Protein AF-A0A9P3IML8-F1 (afdb_monomer)

pLDDT: mean 72.15, std 17.54, range [41.03, 94.69]

Radius of gyration: 29.6 Å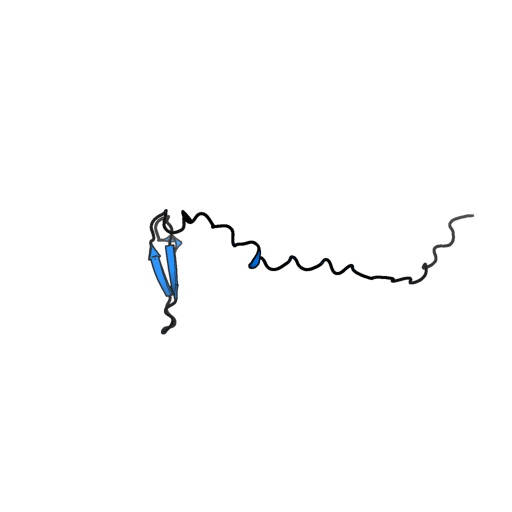; Cα contacts (8 Å, |Δi|>4): 32; chains: 1; bounding box: 78×52×48 Å

Sequence (70 aa):
MCMKLEDGKYLIVKDPNKPFLRLYEVPSDAFDNDYVEEPLPEEEQAPPPEDSGDAEPAEAAPAADSNSAA

Solvent-accessible surface area (backbone atoms only — not comparable to full-atom values): 5237 Å² total; per-residue (Å²): 112,74,90,75,52,78,95,74,44,72,48,79,45,70,48,92,90,46,103,48,75,45,81,41,82,47,61,86,63,76,78,60,70,83,65,74,78,72,78,75,58,78,87,74,56,76,74,74,81,74,83,72,74,81,84,75,86,78,88,71,82,87,81,85,83,85,75,93,81,137

Foldseek 3Di:
DVVPDDPADKDWDQDPVDRDIDIDGDHRCPPPCPPPPPPDPPVPPDPDPPPPPPPDPPPDDDDDDDDDDD

Structure (mmCIF, N/CA/C/O backbone):
data_AF-A0A9P3IML8-F1
#
_entry.id   AF-A0A9P3IML8-F1
#
loop_
_atom_site.group_PDB
_atom_site.id
_atom_site.type_symbol
_atom_site.label_atom_id
_atom_site.label_alt_id
_atom_site.label_comp_id
_atom_site.label_asym_id
_atom_site.label_entity_id
_atom_site.label_seq_id
_atom_site.pdbx_PDB_ins_code
_atom_site.Cartn_x
_atom_site.Cartn_y
_atom_site.Cartn_z
_atom_site.occupancy
_atom_site.B_iso_or_equiv
_atom_site.auth_seq_id
_atom_site.auth_comp_id
_atom_site.auth_asym_id
_atom_site.auth_atom_id
_atom_site.pdbx_PDB_model_num
ATOM 1 N N . MET A 1 1 ? -2.326 -1.542 13.577 1.00 66.88 1 MET A N 1
ATOM 2 C CA . MET A 1 1 ? -3.145 -2.075 12.467 1.00 66.88 1 MET A CA 1
ATOM 3 C C . MET A 1 1 ? -2.255 -2.818 11.487 1.00 66.88 1 MET A C 1
ATOM 5 O O . MET A 1 1 ? -2.482 -3.999 11.318 1.00 66.88 1 MET A O 1
ATOM 9 N N . CYS A 1 2 ? -1.176 -2.202 10.994 1.00 67.12 2 CYS A N 1
ATOM 10 C CA . CYS A 1 2 ? -0.207 -2.865 10.110 1.00 67.12 2 CYS A CA 1
ATOM 11 C C . CYS A 1 2 ? 0.525 -4.058 10.752 1.00 67.12 2 CYS A C 1
ATOM 13 O O . CYS A 1 2 ? 0.751 -5.047 10.086 1.00 67.12 2 CYS A O 1
ATOM 15 N N . MET A 1 3 ? 0.786 -4.030 12.065 1.00 80.12 3 MET A N 1
ATOM 16 C CA . MET A 1 3 ? 1.407 -5.163 12.784 1.00 80.12 3 MET A CA 1
ATOM 17 C C . MET A 1 3 ? 0.485 -6.382 12.987 1.00 80.12 3 MET A C 1
ATOM 19 O O . MET A 1 3 ? 0.882 -7.346 13.629 1.00 80.12 3 MET A O 1
ATOM 23 N N . LYS A 1 4 ? -0.778 -6.303 12.547 1.00 85.56 4 LYS A N 1
ATOM 24 C CA . LYS A 1 4 ? -1.736 -7.423 12.567 1.00 85.56 4 LYS A CA 1
ATOM 25 C C . LYS A 1 4 ? -2.015 -7.970 11.166 1.00 85.56 4 LYS A C 1
ATOM 27 O O . LYS A 1 4 ? -2.817 -8.887 11.043 1.00 85.56 4 LYS A O 1
ATOM 32 N N . LEU A 1 5 ? -1.446 -7.340 10.143 1.00 83.56 5 LEU A N 1
ATOM 33 C CA . LEU A 1 5 ? -1.557 -7.783 8.763 1.00 83.56 5 LEU A CA 1
ATOM 34 C C . LEU A 1 5 ? -0.430 -8.776 8.486 1.00 83.56 5 LEU A C 1
ATOM 36 O O . LEU A 1 5 ? 0.600 -8.737 9.157 1.00 83.56 5 LEU A O 1
ATOM 40 N N . GLU A 1 6 ? -0.655 -9.668 7.532 1.00 87.50 6 GLU A N 1
ATOM 41 C CA . GLU A 1 6 ? 0.339 -10.647 7.099 1.00 87.50 6 GLU A CA 1
ATOM 42 C C . GLU A 1 6 ? 1.477 -9.949 6.346 1.00 87.50 6 GLU A C 1
ATOM 44 O O . GLU A 1 6 ? 1.285 -8.876 5.762 1.00 87.50 6 GLU A O 1
ATOM 49 N N . ASP A 1 7 ? 2.671 -10.537 6.377 1.00 87.62 7 ASP A N 1
ATOM 50 C CA . ASP A 1 7 ? 3.826 -9.986 5.673 1.00 87.62 7 ASP A CA 1
ATOM 51 C C . ASP A 1 7 ? 3.581 -10.052 4.161 1.00 87.62 7 ASP A C 1
ATOM 53 O O . ASP A 1 7 ? 3.400 -11.122 3.584 1.00 87.62 7 ASP A O 1
ATOM 57 N N . GLY A 1 8 ? 3.563 -8.890 3.512 1.00 89.50 8 GLY A N 1
ATOM 58 C CA . GLY A 1 8 ? 3.197 -8.768 2.107 1.00 89.50 8 GLY A CA 1
ATOM 59 C C . GLY A 1 8 ? 3.324 -7.334 1.612 1.00 89.50 8 GLY A C 1
ATOM 60 O O . GLY A 1 8 ? 3.666 -6.420 2.371 1.00 89.50 8 GLY A O 1
ATOM 61 N N . LYS A 1 9 ? 3.065 -7.123 0.320 1.00 90.88 9 LYS A N 1
ATOM 62 C CA . LYS A 1 9 ? 3.066 -5.782 -0.266 1.00 90.88 9 LYS A CA 1
ATOM 63 C C . LYS A 1 9 ? 1.648 -5.195 -0.190 1.00 90.88 9 LYS A C 1
ATOM 65 O O . LYS A 1 9 ? 0.662 -5.869 -0.474 1.00 90.88 9 LYS A O 1
ATOM 70 N N . TYR A 1 10 ? 1.543 -3.923 0.196 1.00 93.00 10 TYR A N 1
ATOM 71 C CA . TYR A 1 10 ? 0.260 -3.232 0.364 1.00 93.00 10 TYR A CA 1
ATOM 72 C C . TYR A 1 10 ? 0.265 -1.868 -0.323 1.00 93.00 10 TYR A C 1
ATOM 74 O O . TYR A 1 10 ? 1.283 -1.179 -0.368 1.00 93.00 10 TYR A O 1
ATOM 82 N N . LEU A 1 11 ? -0.905 -1.455 -0.805 1.00 92.31 11 LEU A N 1
ATOM 83 C CA . LEU A 1 11 ? -1.138 -0.190 -1.492 1.00 92.31 11 LEU A CA 1
ATOM 84 C C . LEU A 1 11 ? -2.110 0.668 -0.679 1.00 92.31 11 LEU A C 1
ATOM 86 O O . LEU A 1 11 ? -3.200 0.222 -0.317 1.00 92.31 11 LEU A O 1
ATOM 90 N N . ILE A 1 12 ? -1.718 1.909 -0.393 1.00 93.31 12 ILE A N 1
ATOM 91 C CA . ILE A 1 12 ? -2.571 2.895 0.274 1.00 93.31 12 ILE A CA 1
ATOM 92 C C . ILE A 1 12 ? -3.041 3.895 -0.775 1.00 93.31 12 ILE A C 1
ATOM 94 O O . ILE A 1 12 ? -2.246 4.661 -1.313 1.00 93.31 12 ILE A O 1
ATOM 98 N N . VAL A 1 13 ? -4.344 3.907 -1.042 1.00 93.75 13 VAL A N 1
ATOM 99 C CA . VAL A 1 13 ? -4.964 4.828 -1.998 1.00 93.75 13 VAL A CA 1
ATOM 100 C C . VAL A 1 13 ? -5.801 5.850 -1.243 1.00 93.75 13 VAL A C 1
ATOM 102 O O . VAL A 1 13 ? -6.657 5.498 -0.427 1.00 93.75 13 VAL A O 1
ATOM 105 N N . LYS A 1 14 ? -5.562 7.128 -1.531 1.00 94.69 14 LYS A N 1
ATOM 106 C CA . LYS A 1 14 ? -6.392 8.229 -1.048 1.00 94.69 14 LYS A CA 1
ATOM 107 C C . LYS A 1 14 ? -7.583 8.415 -1.979 1.00 94.69 14 LYS A C 1
ATOM 109 O O . LYS A 1 14 ? -7.403 8.520 -3.190 1.00 94.69 14 LYS A O 1
ATOM 114 N N . ASP A 1 15 ? -8.784 8.519 -1.421 1.00 92.81 15 ASP A N 1
ATOM 115 C CA . ASP A 1 15 ? -9.933 8.953 -2.210 1.00 92.81 15 ASP A CA 1
ATOM 116 C C . ASP A 1 15 ? -9.807 10.459 -2.533 1.00 92.81 15 ASP A C 1
ATOM 118 O O . ASP A 1 15 ? -9.538 11.273 -1.643 1.00 92.81 15 ASP A O 1
ATOM 122 N N . PRO A 1 16 ? -9.948 10.867 -3.804 1.00 94.31 16 PRO A N 1
ATOM 123 C CA . PRO A 1 16 ? -9.817 12.270 -4.186 1.00 94.31 16 PRO A CA 1
ATOM 124 C C . PRO A 1 16 ? -11.001 13.132 -3.723 1.00 94.31 16 PRO A C 1
ATOM 126 O O . PRO A 1 16 ? -10.831 14.327 -3.496 1.00 94.31 16 PRO A O 1
ATOM 129 N N . ASN A 1 17 ? -12.184 12.540 -3.548 1.00 93.19 17 ASN A N 1
ATOM 130 C CA . ASN A 1 17 ? -13.416 13.239 -3.183 1.00 93.19 17 ASN A CA 1
ATOM 131 C C . ASN A 1 17 ? -13.673 13.232 -1.672 1.00 93.19 17 ASN A C 1
ATOM 133 O O . ASN A 1 17 ? -14.436 14.058 -1.169 1.00 93.19 17 ASN A O 1
ATOM 137 N N . LYS A 1 18 ? -13.085 12.282 -0.937 1.00 93.31 18 LYS A N 1
ATOM 138 C CA . LYS A 1 18 ? -13.320 12.098 0.499 1.00 93.31 18 LYS A CA 1
ATOM 139 C C . LYS A 1 18 ? -12.003 11.950 1.265 1.00 93.31 18 LYS A C 1
ATOM 141 O O . LYS A 1 18 ? -11.085 11.304 0.776 1.00 93.31 18 LYS A O 1
ATOM 146 N N . PRO A 1 19 ? -11.900 12.447 2.510 1.00 91.69 19 PRO A N 1
ATOM 147 C CA . PRO A 1 19 ? -10.696 12.309 3.328 1.00 91.69 19 PRO A CA 1
ATOM 148 C C . PRO A 1 19 ? -10.597 10.910 3.967 1.00 91.69 19 PRO A C 1
ATOM 150 O O . PRO A 1 19 ? -10.439 10.787 5.178 1.00 91.69 19 PRO A O 1
ATOM 153 N N . PHE A 1 20 ? -10.726 9.844 3.172 1.00 91.75 20 PHE A N 1
ATOM 154 C CA . PHE A 1 20 ? -10.474 8.476 3.621 1.00 91.75 20 PHE A CA 1
ATOM 155 C C . PHE A 1 20 ? -9.328 7.849 2.830 1.00 91.75 20 PHE A C 1
ATOM 157 O O . PHE A 1 20 ? -9.110 8.142 1.652 1.00 91.75 20 PHE A O 1
ATOM 164 N N . LEU A 1 21 ? -8.601 6.966 3.507 1.00 92.88 21 LEU A N 1
ATOM 165 C CA . LEU A 1 21 ? -7.547 6.145 2.930 1.00 92.88 21 LEU A CA 1
ATOM 166 C C . LEU A 1 21 ? -8.041 4.704 2.855 1.00 92.88 21 LEU A C 1
ATOM 168 O O . LEU A 1 21 ? -8.728 4.232 3.765 1.00 92.88 21 LEU A O 1
ATOM 172 N N . ARG A 1 22 ? -7.690 4.003 1.781 1.00 90.94 22 ARG A N 1
ATOM 173 C CA . ARG A 1 22 ? -8.000 2.586 1.609 1.00 90.94 22 ARG A CA 1
ATOM 174 C C . ARG A 1 22 ? -6.719 1.790 1.432 1.00 90.94 22 ARG A C 1
ATOM 176 O O . ARG A 1 22 ? -5.863 2.177 0.646 1.00 90.94 22 ARG A O 1
ATOM 183 N N . LEU A 1 23 ? -6.619 0.695 2.177 1.00 92.25 23 LEU A N 1
ATOM 184 C CA . LEU A 1 23 ? -5.521 -0.257 2.103 1.00 92.25 23 LEU A CA 1
ATOM 185 C C . LEU A 1 23 ? -5.950 -1.446 1.237 1.00 92.25 23 LEU A C 1
ATOM 187 O O . LEU A 1 23 ? -7.021 -2.009 1.471 1.00 92.25 23 LEU A O 1
ATOM 191 N N . TYR A 1 24 ? -5.112 -1.826 0.281 1.00 92.00 24 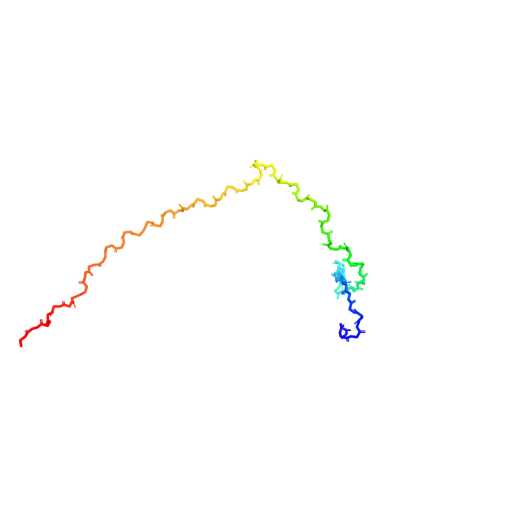TYR A N 1
ATOM 192 C CA . TYR A 1 24 ? -5.257 -3.035 -0.522 1.00 92.00 24 TYR A CA 1
ATOM 193 C C . TYR A 1 24 ? -4.018 -3.904 -0.355 1.00 92.00 24 TYR A C 1
ATOM 195 O O . TYR A 1 24 ? -2.903 -3.387 -0.341 1.00 92.00 24 TYR A O 1
ATOM 203 N N . GLU A 1 25 ? -4.214 -5.207 -0.235 1.00 92.00 25 GLU A N 1
ATOM 204 C CA . GLU A 1 25 ? -3.140 -6.174 -0.426 1.00 92.00 25 GLU A CA 1
ATOM 205 C C . GLU A 1 25 ? -2.899 -6.329 -1.924 1.00 92.00 25 GLU A C 1
ATOM 207 O O . GLU A 1 25 ? -3.853 -6.355 -2.710 1.00 92.00 25 GLU A O 1
ATOM 212 N N . VAL A 1 26 ? -1.636 -6.381 -2.323 1.00 92.19 26 VAL A N 1
ATOM 213 C CA . VAL A 1 26 ? -1.264 -6.598 -3.716 1.00 92.19 26 VAL A CA 1
ATOM 214 C C . VAL A 1 26 ? -0.252 -7.734 -3.821 1.00 92.19 26 VAL A C 1
ATOM 216 O O . VAL A 1 26 ? 0.514 -7.964 -2.881 1.00 92.19 26 VAL A O 1
ATOM 219 N N . PRO A 1 27 ? -0.237 -8.446 -4.957 1.00 91.88 27 PRO A N 1
ATOM 220 C CA . PRO A 1 27 ? 0.753 -9.477 -5.233 1.00 91.88 27 PRO A CA 1
ATOM 221 C C . PRO A 1 27 ? 2.205 -9.011 -5.043 1.00 91.88 27 PRO A C 1
ATOM 223 O O . PRO A 1 27 ? 2.525 -7.823 -5.144 1.00 91.88 27 PRO A O 1
ATOM 226 N N . SER A 1 28 ? 3.112 -9.959 -4.794 1.00 87.31 28 SER A N 1
ATOM 227 C CA . SER A 1 28 ? 4.537 -9.668 -4.596 1.00 87.31 28 SER A CA 1
ATOM 228 C C . SER A 1 28 ? 5.215 -9.071 -5.830 1.00 87.31 28 SER A C 1
ATOM 230 O O . SER A 1 28 ? 6.187 -8.344 -5.670 1.00 87.31 28 SER A O 1
ATOM 232 N N . ASP A 1 29 ? 4.687 -9.322 -7.023 1.00 86.31 29 ASP A N 1
ATOM 233 C CA . ASP A 1 29 ? 5.152 -8.802 -8.314 1.00 86.31 29 ASP A CA 1
ATOM 234 C C . ASP A 1 29 ? 4.540 -7.436 -8.682 1.00 86.31 29 ASP A C 1
ATOM 236 O O . ASP A 1 29 ? 4.971 -6.799 -9.633 1.00 86.31 29 ASP A O 1
ATOM 240 N N . ALA A 1 30 ? 3.587 -6.910 -7.901 1.00 84.69 30 ALA A N 1
ATOM 241 C CA . ALA A 1 30 ? 2.834 -5.695 -8.251 1.00 84.69 30 ALA A CA 1
ATOM 242 C C . ALA A 1 30 ? 3.667 -4.401 -8.361 1.00 84.69 30 ALA A C 1
ATOM 244 O O . ALA A 1 30 ? 3.166 -3.384 -8.838 1.00 84.69 30 ALA A O 1
ATOM 245 N N . PHE A 1 31 ? 4.909 -4.417 -7.882 1.00 82.19 31 PHE A N 1
ATOM 246 C CA . PHE A 1 31 ? 5.839 -3.283 -7.939 1.00 82.19 31 PHE A CA 1
ATOM 247 C C . PHE A 1 31 ? 7.108 -3.614 -8.717 1.00 82.19 31 PHE A C 1
ATOM 249 O O . PHE A 1 31 ? 8.023 -2.790 -8.775 1.00 82.19 31 PHE A O 1
ATOM 256 N N . ASP A 1 32 ? 7.198 -4.830 -9.245 1.00 84.31 32 ASP A N 1
ATOM 257 C CA . ASP A 1 32 ? 8.364 -5.248 -9.988 1.00 84.31 32 ASP A CA 1
ATOM 258 C C . ASP A 1 32 ? 8.232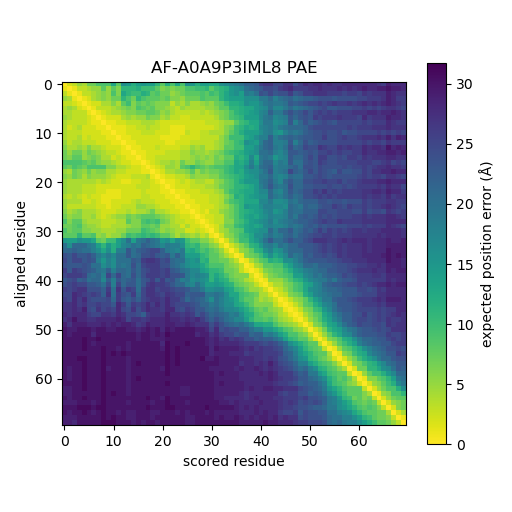 -4.599 -11.372 1.00 84.31 32 ASP A C 1
ATOM 260 O O . ASP A 1 32 ? 7.282 -4.829 -12.121 1.00 84.31 32 ASP A O 1
ATOM 264 N N . ASN A 1 33 ? 9.132 -3.657 -11.652 1.00 65.50 33 ASN A N 1
ATOM 265 C CA . ASN A 1 33 ? 9.173 -2.960 -12.928 1.00 65.50 33 ASN A CA 1
ATOM 266 C C . ASN A 1 33 ? 9.760 -3.911 -13.975 1.00 65.50 33 ASN A C 1
ATOM 268 O O . ASN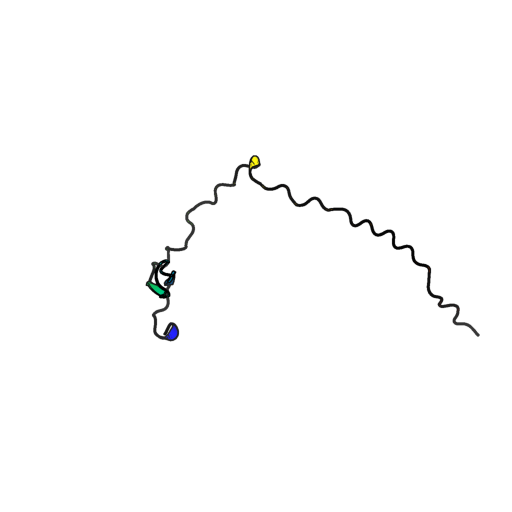 A 1 33 ? 10.943 -3.843 -14.288 1.00 65.50 33 ASN A O 1
ATOM 272 N N . ASP A 1 34 ? 8.915 -4.767 -14.550 1.00 62.03 34 ASP A N 1
ATOM 273 C CA . ASP A 1 34 ? 9.216 -5.428 -15.830 1.00 62.03 34 ASP A CA 1
ATOM 274 C C . ASP A 1 34 ? 9.230 -4.417 -16.997 1.00 62.03 34 ASP A C 1
ATOM 276 O O . ASP A 1 34 ? 9.562 -4.754 -18.134 1.00 62.03 34 ASP A O 1
ATOM 280 N N . TYR A 1 35 ? 8.890 -3.153 -16.720 1.00 57.59 35 TYR A N 1
ATOM 281 C CA . TYR A 1 35 ? 9.207 -2.030 -17.586 1.00 57.59 35 TYR A CA 1
ATOM 282 C C . TYR A 1 35 ? 10.718 -1.821 -17.583 1.00 57.59 35 TYR A C 1
ATOM 284 O O . TYR A 1 35 ? 11.280 -1.179 -16.697 1.00 57.59 35 TYR A O 1
ATOM 292 N N . VAL A 1 36 ? 11.367 -2.360 -18.614 1.00 64.19 36 VAL A N 1
ATOM 293 C CA . VAL A 1 36 ? 12.638 -1.827 -19.096 1.00 64.19 36 VAL A CA 1
ATOM 294 C C . VAL A 1 36 ? 12.417 -0.327 -19.261 1.00 64.19 36 VAL A C 1
ATOM 296 O O . VAL A 1 36 ? 11.569 0.084 -20.052 1.00 64.19 36 VAL A O 1
ATOM 299 N N . GLU A 1 37 ? 13.096 0.475 -18.450 1.00 64.25 37 GLU A N 1
ATOM 300 C CA . GLU A 1 37 ? 13.103 1.924 -18.586 1.00 64.25 37 GLU A CA 1
ATOM 301 C C . GLU A 1 37 ? 13.706 2.210 -19.964 1.00 64.25 37 GLU A C 1
ATOM 303 O O . GLU A 1 37 ? 14.920 2.118 -20.156 1.00 64.25 37 GLU A O 1
ATOM 308 N N . GLU A 1 38 ? 12.846 2.398 -20.971 1.00 69.88 38 GLU A N 1
ATOM 309 C CA . GLU A 1 38 ? 13.290 2.800 -22.298 1.00 69.88 38 GLU A CA 1
ATOM 310 C C . GLU A 1 38 ? 14.045 4.115 -22.102 1.00 69.88 38 GLU A C 1
ATOM 312 O O . GLU A 1 38 ? 13.470 5.059 -21.547 1.00 69.88 38 GLU A O 1
ATOM 317 N N . PRO A 1 39 ? 15.340 4.175 -22.463 1.00 70.75 39 PRO A N 1
ATOM 318 C CA . PRO A 1 39 ? 16.114 5.386 -22.272 1.00 70.75 39 PRO A CA 1
ATOM 319 C C . PRO A 1 39 ? 15.387 6.516 -22.994 1.00 70.75 39 PRO A C 1
ATOM 321 O O . PRO A 1 39 ? 15.116 6.411 -24.192 1.00 70.75 39 PRO A O 1
ATOM 324 N N . LEU A 1 40 ? 15.041 7.572 -22.252 1.00 72.38 40 LEU A N 1
ATOM 325 C CA . LEU A 1 40 ? 14.443 8.756 -22.854 1.00 72.38 40 LEU A CA 1
ATOM 326 C C . LEU A 1 40 ? 15.383 9.255 -23.963 1.00 72.38 40 LEU A C 1
ATOM 328 O O . LEU A 1 40 ? 16.599 9.328 -23.725 1.00 72.38 40 LEU A O 1
ATOM 332 N N . PRO A 1 41 ? 14.851 9.574 -25.158 1.00 75.81 41 PRO A N 1
ATOM 333 C CA . PRO A 1 41 ? 15.661 10.068 -26.263 1.00 75.81 41 PRO A CA 1
ATOM 334 C C . PRO A 1 41 ? 16.495 11.267 -25.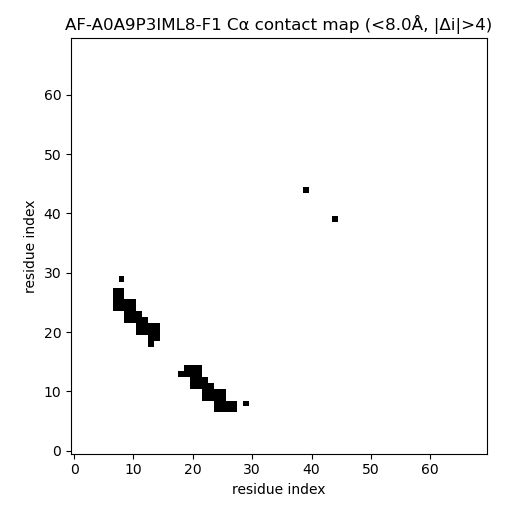795 1.00 75.81 41 PRO A C 1
ATOM 336 O O . PRO A 1 41 ? 16.011 12.092 -25.016 1.00 75.81 41 PRO A O 1
ATOM 339 N N . GLU A 1 42 ? 17.751 11.366 -26.248 1.00 67.44 42 GLU A N 1
ATOM 340 C CA . GLU A 1 42 ? 18.710 12.380 -25.771 1.00 67.44 42 GLU A CA 1
ATOM 341 C C . GLU A 1 42 ? 18.192 13.830 -25.875 1.00 67.44 42 GLU A C 1
ATOM 343 O O . GLU A 1 42 ? 18.678 14.708 -25.170 1.00 67.44 42 GLU A O 1
ATOM 348 N N . GLU A 1 43 ? 17.180 14.081 -26.708 1.00 68.31 43 GLU A N 1
ATOM 349 C CA . GLU A 1 43 ? 16.544 15.387 -26.911 1.00 68.31 43 GLU A CA 1
ATOM 350 C C . GLU A 1 43 ? 15.665 15.858 -25.733 1.00 68.31 43 GLU A C 1
ATOM 352 O O . GLU A 1 43 ? 15.450 17.061 -25.586 1.00 68.31 43 GLU A O 1
ATOM 357 N N . G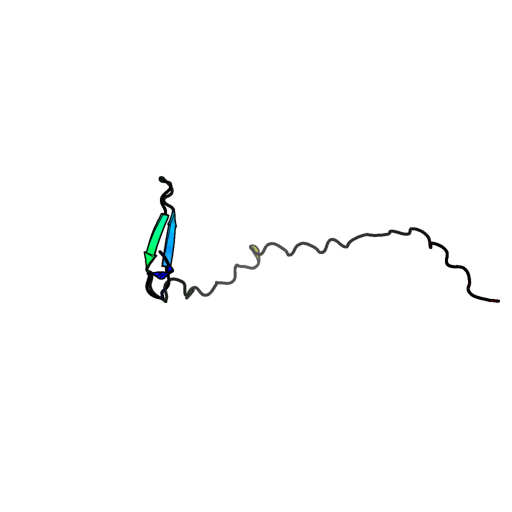LU A 1 44 ? 15.169 14.948 -24.882 1.00 67.19 44 GLU A N 1
ATOM 358 C CA . GLU A 1 44 ? 14.365 15.283 -23.689 1.00 67.19 44 GLU A CA 1
ATOM 359 C C . GLU A 1 44 ? 15.183 15.293 -22.389 1.00 67.19 44 GLU A C 1
ATOM 361 O O . GLU A 1 44 ? 14.673 15.666 -21.328 1.00 67.19 44 GLU A O 1
ATOM 366 N N . GLN A 1 45 ? 16.464 14.917 -22.448 1.00 69.69 45 GLN A N 1
ATOM 367 C CA . GLN A 1 45 ? 17.348 15.022 -21.293 1.00 69.69 45 GLN A CA 1
ATOM 368 C C . GLN A 1 45 ? 17.654 16.499 -21.045 1.00 69.69 45 GLN A C 1
ATOM 370 O O . GLN A 1 45 ? 18.327 17.157 -21.839 1.00 69.69 45 GLN A O 1
ATOM 375 N N . ALA A 1 46 ? 17.137 17.033 -19.935 1.00 74.81 46 ALA A N 1
ATOM 376 C CA . ALA A 1 46 ? 17.477 18.381 -19.506 1.00 74.81 46 ALA A CA 1
ATOM 377 C C . ALA A 1 46 ? 19.011 18.496 -19.426 1.00 74.81 46 ALA A C 1
ATOM 379 O O . ALA A 1 46 ? 19.639 17.642 -18.789 1.00 74.81 46 ALA A O 1
ATOM 380 N N . PRO A 1 47 ? 19.626 19.504 -20.075 1.00 71.56 47 PRO A N 1
ATOM 381 C CA . PRO A 1 47 ? 21.069 19.660 -20.039 1.00 71.56 47 PRO A CA 1
ATOM 382 C C . PRO A 1 47 ? 21.522 19.747 -18.576 1.00 71.56 47 PRO A C 1
ATOM 384 O O . PRO A 1 47 ? 20.837 20.387 -17.766 1.00 71.56 47 PRO A O 1
ATOM 387 N N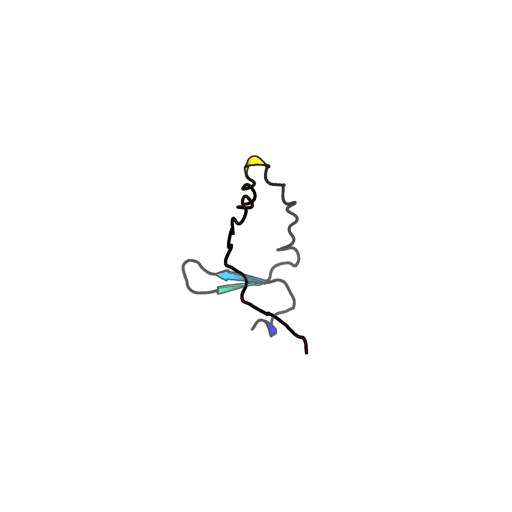 . PRO A 1 48 ? 22.637 19.086 -18.212 1.00 72.44 48 PRO A N 1
ATOM 388 C CA . PRO A 1 48 ? 23.160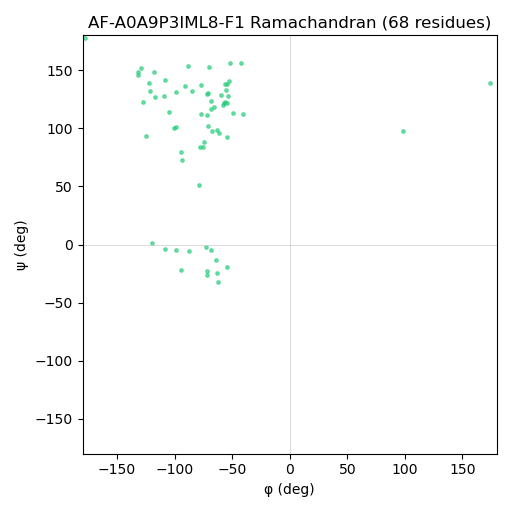 19.181 -16.861 1.00 72.44 48 PRO A CA 1
ATOM 389 C C . PRO A 1 48 ? 23.365 20.663 -16.527 1.00 72.44 48 PRO A C 1
ATOM 391 O O . PRO A 1 48 ? 23.813 21.413 -17.399 1.00 72.44 48 PRO A O 1
ATOM 394 N N . PRO A 1 49 ? 23.012 21.102 -15.305 1.00 74.56 49 PRO A N 1
ATOM 395 C CA . PRO A 1 49 ? 23.215 22.485 -14.908 1.00 74.56 49 PRO A CA 1
ATOM 396 C C . PRO A 1 49 ? 24.685 22.827 -15.129 1.00 74.56 49 PRO A C 1
ATOM 398 O O . PRO A 1 49 ? 25.574 22.141 -14.623 1.00 74.56 49 PRO A O 1
ATOM 401 N N . GLU A 1 50 ? 24.916 23.841 -15.955 1.00 61.53 50 GLU A N 1
ATOM 402 C CA . GLU A 1 50 ? 26.246 24.326 -16.290 1.00 61.53 50 GLU A CA 1
ATOM 403 C C . GLU A 1 50 ? 26.938 24.696 -14.978 1.00 61.53 50 GLU A C 1
ATOM 405 O O . GLU A 1 50 ? 26.402 25.497 -14.205 1.00 61.53 50 GLU A O 1
ATOM 410 N N . ASP A 1 51 ? 28.086 24.065 -14.712 1.00 59.91 51 ASP A N 1
ATOM 411 C CA . ASP A 1 51 ? 28.993 24.415 -13.621 1.00 59.91 51 ASP A CA 1
ATOM 412 C C . ASP A 1 51 ? 29.327 25.901 -13.762 1.00 59.91 51 ASP A C 1
ATOM 414 O O . ASP A 1 51 ? 30.167 26.323 -14.560 1.00 59.91 51 ASP A O 1
ATOM 418 N N . SER A 1 52 ? 28.538 26.715 -13.069 1.00 51.75 52 SER A N 1
ATOM 419 C CA . SER A 1 52 ? 28.646 28.159 -13.056 1.00 51.75 52 SER A CA 1
ATOM 420 C C . SER A 1 52 ? 29.856 28.443 -12.197 1.00 51.75 52 SER A C 1
ATOM 422 O O . SER A 1 52 ? 29.730 28.544 -10.981 1.00 51.75 52 SER A O 1
ATOM 424 N N . GLY A 1 53 ? 31.021 28.464 -12.851 1.00 47.56 53 GLY A N 1
ATOM 425 C CA . GLY A 1 53 ? 32.317 28.685 -12.233 1.00 47.56 53 GLY A CA 1
ATOM 426 C C . GLY A 1 53 ? 32.217 29.777 -11.182 1.00 47.56 53 GLY A C 1
ATOM 427 O O . GLY A 1 53 ? 31.945 30.937 -11.501 1.00 47.56 53 GLY A O 1
ATOM 428 N N . ASP A 1 54 ? 32.390 29.358 -9.933 1.00 44.00 54 ASP A N 1
ATOM 429 C CA . ASP A 1 54 ? 32.353 30.220 -8.768 1.00 44.00 54 ASP A CA 1
ATOM 430 C C . ASP A 1 54 ? 33.507 31.221 -8.898 1.00 44.00 54 ASP A C 1
ATOM 432 O O . ASP A 1 54 ? 34.686 30.918 -8.695 1.00 44.00 54 ASP A O 1
ATOM 436 N N . ALA A 1 55 ? 33.168 32.414 -9.377 1.00 50.56 55 ALA A N 1
ATOM 437 C CA . ALA A 1 55 ? 34.055 33.553 -9.403 1.00 50.56 55 ALA A CA 1
ATOM 438 C C . ALA A 1 55 ? 34.100 34.152 -7.993 1.00 50.56 55 ALA A C 1
ATOM 440 O O . ALA A 1 55 ? 33.427 35.144 -7.720 1.00 50.56 55 ALA A O 1
ATOM 441 N N . GLU A 1 56 ? 34.942 33.602 -7.120 1.00 45.88 56 GLU A N 1
ATOM 442 C CA . GLU A 1 56 ? 35.436 34.335 -5.953 1.00 45.88 56 GLU A CA 1
ATOM 443 C C . GLU A 1 56 ? 36.853 34.866 -6.222 1.00 45.88 56 GLU A C 1
ATOM 445 O O . GLU A 1 56 ? 37.835 34.140 -6.062 1.00 45.88 56 GLU A O 1
ATOM 450 N N . PRO A 1 57 ? 37.026 36.156 -6.565 1.00 49.75 57 PRO A N 1
ATOM 451 C CA . PRO A 1 57 ? 38.237 36.879 -6.242 1.00 49.75 57 PRO A CA 1
ATOM 452 C C . PRO A 1 57 ? 37.994 37.609 -4.916 1.00 49.75 57 PRO A C 1
ATOM 454 O O . PRO A 1 57 ? 37.707 38.805 -4.891 1.00 49.75 57 PRO A O 1
ATOM 457 N N . ALA A 1 58 ? 38.089 36.896 -3.797 1.00 49.47 58 ALA A N 1
ATOM 458 C CA . ALA A 1 58 ? 38.175 37.526 -2.485 1.00 49.47 58 ALA A CA 1
ATOM 459 C C . ALA A 1 58 ? 39.653 37.690 -2.102 1.00 49.47 58 ALA A C 1
ATOM 461 O O . ALA A 1 58 ? 40.180 36.993 -1.237 1.00 49.47 58 ALA A O 1
ATOM 462 N N . GLU A 1 59 ? 40.338 38.635 -2.752 1.00 44.06 59 GLU A N 1
ATOM 463 C CA . GLU A 1 59 ? 41.534 39.225 -2.154 1.00 44.06 59 GLU A CA 1
ATOM 464 C C . GLU A 1 59 ? 41.101 40.117 -0.982 1.00 44.06 59 GLU A C 1
ATOM 466 O O . GLU A 1 59 ? 40.646 41.247 -1.162 1.00 44.06 59 GLU A O 1
ATOM 471 N N . ALA A 1 60 ? 41.261 39.608 0.239 1.00 45.16 60 ALA A N 1
ATOM 472 C CA . ALA A 1 60 ? 41.342 40.413 1.450 1.00 45.16 60 ALA A CA 1
ATOM 473 C C . ALA A 1 60 ? 42.614 40.019 2.221 1.00 45.16 60 ALA A C 1
ATOM 475 O O . ALA A 1 60 ? 42.846 38.855 2.533 1.00 45.16 60 ALA A O 1
ATOM 476 N N . ALA A 1 61 ? 43.441 41.036 2.450 1.00 48.97 61 ALA A N 1
ATOM 477 C CA . ALA A 1 61 ? 44.808 41.061 2.966 1.00 48.97 61 ALA A CA 1
ATOM 478 C C . ALA A 1 61 ? 45.155 40.137 4.165 1.00 48.97 61 ALA A C 1
ATOM 480 O O . ALA A 1 61 ? 44.295 39.824 4.990 1.00 48.97 61 ALA A O 1
ATOM 481 N N . PRO A 1 62 ? 46.451 39.780 4.326 1.00 44.16 62 PRO A N 1
ATOM 482 C CA . PRO A 1 62 ? 46.928 38.923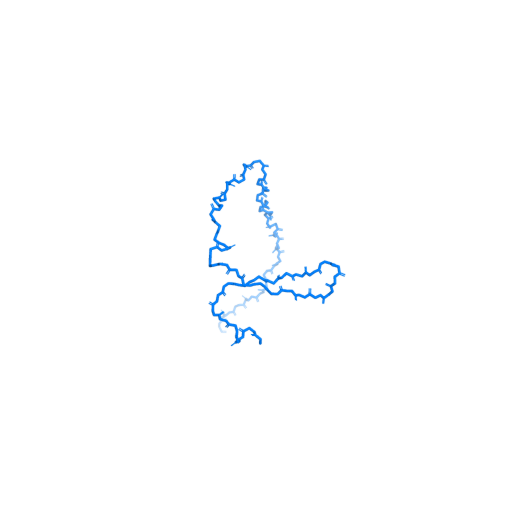 5.408 1.00 44.16 62 PRO A CA 1
ATOM 483 C C . PRO A 1 62 ? 46.822 39.623 6.769 1.00 44.16 62 PRO A C 1
ATOM 485 O O . PRO A 1 62 ? 47.404 40.689 6.986 1.00 44.16 62 PRO A O 1
ATOM 488 N N . ALA A 1 63 ? 46.115 39.000 7.713 1.00 47.31 63 ALA A N 1
ATOM 489 C CA . ALA A 1 63 ? 46.243 39.333 9.125 1.00 47.31 63 ALA A CA 1
ATOM 490 C C . ALA A 1 63 ? 47.606 38.836 9.631 1.00 47.31 63 ALA A C 1
ATOM 492 O O . ALA A 1 63 ? 48.011 37.704 9.379 1.00 47.31 63 ALA A O 1
ATOM 493 N N . ALA A 1 64 ? 48.314 39.737 10.300 1.00 54.50 64 ALA A N 1
ATOM 494 C CA . ALA A 1 64 ? 49.674 39.581 10.776 1.00 54.50 64 ALA A CA 1
ATOM 495 C C . ALA A 1 64 ? 49.850 38.402 11.748 1.00 54.50 64 ALA A C 1
ATOM 497 O O . ALA A 1 64 ? 49.200 38.360 12.787 1.00 54.50 64 ALA A O 1
ATOM 498 N N . ASP A 1 65 ? 50.832 37.545 11.473 1.00 47.34 65 ASP A N 1
ATOM 499 C CA . ASP A 1 65 ? 51.644 36.931 12.523 1.00 47.34 65 ASP A CA 1
ATOM 500 C C . ASP A 1 65 ? 53.109 37.229 12.197 1.00 47.34 65 ASP A C 1
ATOM 502 O O . ASP A 1 65 ? 53.754 36.576 11.377 1.00 47.34 65 ASP A O 1
ATOM 506 N N . SER A 1 66 ? 53.596 38.324 12.778 1.00 58.19 66 SER A N 1
ATOM 507 C CA . SER A 1 66 ? 55.019 38.616 12.824 1.00 58.19 66 SER A CA 1
ATOM 508 C C . SER A 1 66 ? 55.541 38.200 14.192 1.00 58.19 66 SER A C 1
ATOM 510 O O . SER A 1 66 ? 55.480 38.963 15.152 1.00 58.19 66 SER A O 1
ATOM 512 N N . ASN A 1 67 ? 56.180 37.034 14.174 1.00 58.75 67 ASN A N 1
ATOM 513 C CA . ASN A 1 67 ? 57.528 36.812 14.691 1.00 58.75 67 ASN A CA 1
ATOM 514 C C . ASN A 1 67 ? 57.651 36.214 16.103 1.00 58.75 67 ASN A C 1
ATOM 516 O O . ASN A 1 67 ? 57.730 36.903 17.118 1.00 58.75 67 ASN A O 1
ATOM 520 N N . SER A 1 68 ? 57.847 34.895 16.114 1.00 52.62 68 SER A N 1
ATOM 521 C CA . SER A 1 68 ? 58.755 34.224 17.042 1.00 52.62 68 SER A CA 1
ATOM 522 C C . SER A 1 68 ? 60.206 34.606 16.712 1.00 52.62 68 SER A C 1
ATOM 524 O O . SER A 1 68 ? 60.667 34.266 15.627 1.00 52.62 68 SER A O 1
ATOM 526 N N . ALA A 1 69 ? 60.917 35.279 17.628 1.00 47.66 69 ALA A N 1
ATOM 527 C CA . ALA A 1 69 ? 62.333 35.025 17.953 1.00 47.66 69 ALA A CA 1
ATOM 528 C C . ALA A 1 69 ? 62.903 36.059 18.949 1.00 47.66 69 ALA A C 1
ATOM 530 O O . ALA A 1 69 ? 62.727 37.261 18.751 1.00 47.66 69 ALA A O 1
ATOM 531 N N . ALA A 1 70 ? 63.698 35.532 19.894 1.00 41.03 70 ALA A N 1
ATOM 532 C CA . ALA A 1 70 ? 64.589 36.167 20.885 1.00 41.03 70 ALA A CA 1
ATOM 533 C C . ALA A 1 70 ? 63.999 36.492 22.269 1.00 41.03 70 ALA A C 1
ATOM 535 O O . ALA A 1 70 ? 63.282 37.504 22.419 1.00 41.03 70 ALA A O 1
#

Secondary structure (DSSP, 8-state):
-GGGSPSSEEEEEE-SSSS-EEEEEE-TTTT---S--PPPPTTTSPPPPP-----------PPP------

Mean predicted aligned error: 17.94 Å